Protein AF-A0AAN6LTM5-F1 (afdb_monomer_lite)

pLDDT: mean 79.09, std 18.13, range [24.36, 97.62]

Sequence (177 aa):
SGNTTLSLSSIRGGTISNQVADRAQAIVNSRVGVPAKQIWDIITEQLGDVPNIILSRAAASSNPLAMDVIEGWLPKKVMPYGTDLGGWTVNNTKLLLGVGSIATAHSAHEIVSKQEMIDMVGHYKEFVQGILNGTLVPIRNGTFPSSYPLETNTGNLTKREIAQQDFEARQFGGCMH

Radius of gyration: 21.92 Å; chains: 1; bounding box: 60×26×59 Å

Organism: NCBI:txid1892770

Secondary structure (DSSP, 8-state):
-PPPEEEEEEEEE-SSTTS--S-EEEEEEEE-SS-HHHHHHHHHHHHTTSTT-----SSPEEPPPPPPB-TTTS-----SS--GGGS--S---------S-GGGTTSTT----HHHHHHHHHHHHHHHHHHHTTSS-PBPPPPPPSEE------S---HHHHHHHHHHHHHH-S---

Structure (mmCIF, N/CA/C/O backbone):
data_AF-A0AAN6LTM5-F1
#
_entry.id   AF-A0AAN6LTM5-F1
#
loop_
_atom_site.group_PDB
_atom_site.id
_atom_site.type_symbol
_atom_site.label_atom_id
_atom_site.label_alt_id
_atom_site.label_comp_id
_atom_site.label_asym_id
_atom_site.label_entity_id
_atom_site.label_seq_id
_atom_site.pdbx_PDB_ins_code
_atom_site.Cartn_x
_atom_site.Cartn_y
_atom_site.Cartn_z
_atom_site.occupancy
_atom_site.B_iso_or_equiv
_atom_site.auth_seq_id
_atom_site.auth_comp_id
_atom_site.auth_asym_id
_atom_site.auth_atom_id
_atom_site.pdbx_PDB_model_num
ATOM 1 N N . SER A 1 1 ? -4.894 11.711 -1.232 1.00 56.47 1 SER A N 1
ATOM 2 C CA . SER A 1 1 ? -4.315 10.501 -1.853 1.00 56.47 1 SER A CA 1
ATOM 3 C C . SER A 1 1 ? -2.898 10.317 -1.334 1.00 56.47 1 SER A C 1
ATOM 5 O O . SER A 1 1 ? -2.270 11.303 -0.966 1.00 56.47 1 SER A O 1
ATOM 7 N N . GLY A 1 2 ? -2.422 9.073 -1.218 1.00 67.94 2 GLY A N 1
ATOM 8 C CA . GLY A 1 2 ? -1.015 8.801 -0.897 1.00 67.94 2 GLY A CA 1
ATOM 9 C C . GLY A 1 2 ? -0.112 9.032 -2.109 1.00 67.94 2 GLY A C 1
ATOM 10 O O . GLY A 1 2 ? -0.597 9.031 -3.240 1.00 67.94 2 GLY A O 1
ATOM 11 N N . ASN A 1 3 ? 1.189 9.212 -1.884 1.00 83.69 3 ASN A N 1
ATOM 12 C CA . ASN A 1 3 ? 2.154 9.295 -2.981 1.00 83.69 3 ASN A CA 1
ATOM 13 C C . ASN A 1 3 ? 2.351 7.919 -3.625 1.00 83.69 3 ASN A C 1
ATOM 15 O O . ASN A 1 3 ? 2.493 6.918 -2.922 1.00 83.69 3 ASN A O 1
ATOM 19 N N . THR A 1 4 ? 2.416 7.888 -4.956 1.00 86.75 4 THR A N 1
ATOM 20 C CA . THR A 1 4 ? 2.892 6.712 -5.689 1.00 86.75 4 THR A CA 1
ATOM 21 C C . THR A 1 4 ? 4.416 6.651 -5.600 1.00 86.75 4 THR A C 1
ATOM 23 O O . THR A 1 4 ? 5.087 7.655 -5.834 1.00 86.75 4 THR A O 1
ATOM 26 N N . THR A 1 5 ? 4.970 5.482 -5.284 1.00 89.19 5 THR A N 1
ATOM 27 C CA . THR A 1 5 ? 6.418 5.237 -5.282 1.00 89.19 5 THR A CA 1
ATOM 28 C C . THR A 1 5 ? 6.783 4.125 -6.258 1.00 89.19 5 THR A C 1
ATOM 30 O O . THR A 1 5 ? 5.970 3.251 -6.572 1.00 89.19 5 THR A O 1
ATOM 33 N N . LEU A 1 6 ? 8.018 4.172 -6.756 1.00 90.12 6 LEU A N 1
ATOM 34 C CA . LEU A 1 6 ? 8.615 3.159 -7.621 1.00 90.12 6 LEU A CA 1
ATOM 35 C C . LEU A 1 6 ? 9.941 2.713 -7.015 1.00 90.12 6 LEU A C 1
ATOM 37 O O . LEU A 1 6 ? 10.710 3.529 -6.512 1.00 90.12 6 LEU A O 1
ATOM 41 N N . SER A 1 7 ? 10.206 1.414 -7.073 1.00 90.00 7 SER A N 1
ATOM 42 C CA . SER A 1 7 ? 11.445 0.814 -6.586 1.00 90.00 7 SER A CA 1
ATOM 43 C C . SER A 1 7 ? 11.954 -0.225 -7.576 1.00 90.00 7 SER A C 1
ATOM 45 O O . SER A 1 7 ? 11.188 -1.049 -8.073 1.00 90.00 7 SER A O 1
ATOM 47 N N . LEU A 1 8 ? 13.255 -0.196 -7.858 1.00 91.38 8 LEU A N 1
ATOM 48 C CA . LEU A 1 8 ? 13.932 -1.231 -8.631 1.00 91.38 8 LEU A CA 1
ATOM 49 C C . LEU A 1 8 ? 14.324 -2.361 -7.673 1.00 91.38 8 LEU A C 1
ATOM 51 O O . LEU A 1 8 ? 15.246 -2.214 -6.878 1.00 91.38 8 LEU A O 1
ATOM 55 N N . SER A 1 9 ? 13.597 -3.474 -7.724 1.00 88.75 9 SER A N 1
ATOM 56 C CA . SER A 1 9 ? 13.801 -4.622 -6.832 1.00 88.75 9 SER A CA 1
ATOM 57 C C . SER A 1 9 ? 14.979 -5.495 -7.261 1.00 88.75 9 SER A C 1
ATOM 59 O O . SER A 1 9 ? 15.654 -6.086 -6.424 1.00 88.75 9 SER A O 1
ATOM 61 N N . SER A 1 10 ? 15.240 -5.589 -8.565 1.00 91.38 10 SER A N 1
ATOM 62 C CA . SER A 1 10 ? 16.418 -6.285 -9.084 1.00 91.38 10 SER A CA 1
ATOM 63 C C . SER A 1 10 ? 16.742 -5.831 -10.495 1.00 91.38 10 SER A C 1
ATOM 65 O O . SER A 1 10 ? 15.823 -5.582 -11.272 1.00 91.38 10 SER A O 1
ATOM 67 N N . ILE A 1 11 ? 18.023 -5.834 -10.852 1.00 93.56 11 ILE A N 1
ATOM 68 C CA . ILE A 1 11 ? 18.496 -5.732 -12.232 1.00 93.56 11 ILE A CA 1
ATOM 69 C C . ILE A 1 11 ? 19.542 -6.819 -12.475 1.00 93.56 11 ILE A C 1
ATOM 71 O O . ILE A 1 11 ? 20.396 -7.067 -11.623 1.00 93.56 11 ILE A O 1
ATOM 75 N N . ARG A 1 12 ? 19.441 -7.522 -13.601 1.00 90.94 12 ARG A N 1
ATOM 76 C CA . ARG A 1 12 ? 20.353 -8.605 -13.986 1.00 90.94 12 ARG A CA 1
ATOM 77 C C . ARG A 1 12 ? 20.619 -8.526 -15.481 1.00 90.94 12 ARG A C 1
ATOM 79 O O . ARG A 1 12 ? 19.693 -8.297 -16.249 1.00 90.94 12 ARG A O 1
ATOM 86 N N . GLY A 1 13 ? 21.859 -8.745 -15.896 1.00 89.50 13 GLY A N 1
ATOM 87 C CA . GLY A 1 13 ? 22.238 -8.779 -17.304 1.00 89.50 13 GLY A CA 1
ATOM 88 C C . GLY A 1 13 ? 23.663 -9.286 -17.467 1.00 89.50 13 GLY A C 1
ATOM 89 O O . GLY A 1 13 ? 24.498 -9.072 -16.589 1.00 89.50 13 GLY A O 1
ATOM 90 N N . GLY A 1 14 ? 23.920 -9.967 -18.582 1.00 82.94 14 GLY A N 1
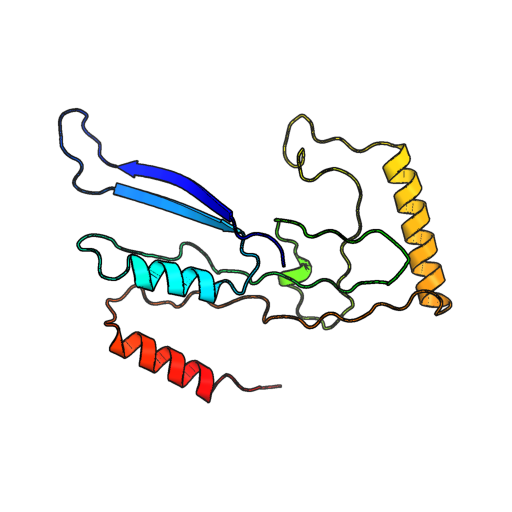ATOM 91 C CA . GLY A 1 14 ? 25.228 -10.540 -18.888 1.00 82.94 14 GLY A CA 1
ATOM 92 C C . GLY A 1 14 ? 25.595 -11.759 -18.035 1.00 82.94 14 GLY A C 1
ATOM 93 O O . GLY A 1 14 ? 24.949 -12.106 -17.047 1.00 82.94 14 GLY A O 1
ATOM 94 N N . THR A 1 15 ? 26.636 -12.465 -18.465 1.00 80.12 15 THR A N 1
ATOM 95 C CA . THR A 1 15 ? 27.184 -13.641 -17.758 1.00 80.12 15 THR A CA 1
ATOM 96 C C . THR A 1 15 ? 28.711 -13.650 -17.792 1.00 80.12 15 THR A C 1
ATOM 98 O O . THR A 1 15 ? 29.340 -14.112 -16.846 1.00 80.12 15 THR A O 1
ATOM 101 N N . ILE A 1 16 ? 29.314 -13.090 -18.846 1.00 85.69 16 ILE A N 1
ATOM 102 C CA . ILE A 1 16 ? 30.763 -13.034 -19.052 1.00 85.69 16 ILE A CA 1
ATOM 103 C C . ILE A 1 16 ? 31.226 -11.572 -18.967 1.00 85.69 16 ILE A C 1
ATOM 105 O O . ILE A 1 16 ? 30.641 -10.700 -19.603 1.00 85.69 16 ILE A O 1
ATOM 109 N N . SER A 1 17 ? 32.279 -11.297 -18.192 1.00 81.31 17 SER A N 1
ATOM 110 C CA . SER A 1 17 ? 32.726 -9.934 -17.851 1.00 81.31 17 SER A CA 1
ATOM 111 C C . SER A 1 17 ? 33.285 -9.116 -19.019 1.00 81.31 17 SER A C 1
ATOM 113 O O . SER A 1 17 ? 33.300 -7.890 -18.943 1.00 81.31 17 SER A O 1
ATOM 115 N N . ASN A 1 18 ? 33.740 -9.766 -20.092 1.00 85.06 18 ASN A N 1
ATOM 116 C CA . ASN A 1 18 ? 34.302 -9.119 -21.281 1.00 85.06 18 ASN A CA 1
ATOM 117 C C . ASN A 1 18 ? 33.362 -9.159 -22.500 1.00 85.06 18 ASN A C 1
ATOM 119 O O . ASN A 1 18 ? 33.806 -8.912 -23.620 1.00 85.06 18 ASN A O 1
ATOM 123 N N . GLN A 1 19 ? 32.082 -9.476 -22.297 1.00 89.75 19 GLN A N 1
ATOM 124 C CA . GLN A 1 19 ? 31.080 -9.542 -23.356 1.00 89.75 19 GLN A CA 1
ATOM 125 C C . GLN A 1 19 ? 29.952 -8.548 -23.074 1.00 89.75 19 GLN A C 1
ATOM 127 O O . GLN A 1 19 ? 29.466 -8.442 -21.949 1.00 89.75 19 GLN A O 1
ATOM 132 N N . VAL A 1 20 ? 29.513 -7.831 -24.110 1.00 86.06 20 VAL A N 1
ATOM 133 C CA . VAL A 1 20 ? 28.299 -7.010 -24.023 1.00 86.06 20 VAL A CA 1
ATOM 134 C C . VAL A 1 20 ? 27.103 -7.940 -23.835 1.00 86.06 20 VAL A C 1
ATOM 136 O O . VAL A 1 20 ? 26.929 -8.884 -24.602 1.00 86.06 20 VAL A O 1
ATOM 139 N N . ALA A 1 21 ? 26.295 -7.683 -22.806 1.00 87.00 21 ALA A N 1
ATOM 140 C CA . ALA A 1 21 ? 25.111 -8.480 -22.518 1.00 87.00 21 ALA A CA 1
ATOM 141 C C . ALA A 1 21 ? 24.106 -8.417 -23.679 1.00 87.00 21 ALA A C 1
ATOM 143 O O . ALA A 1 21 ? 23.743 -7.336 -24.135 1.00 87.00 21 ALA A O 1
ATOM 144 N N . ASP A 1 22 ? 23.627 -9.581 -24.108 1.00 87.38 22 ASP A N 1
ATOM 145 C CA . ASP A 1 22 ? 22.580 -9.744 -25.120 1.00 87.38 22 ASP A CA 1
ATOM 146 C C . ASP A 1 22 ? 21.183 -9.396 -24.579 1.00 87.38 22 ASP A C 1
ATOM 148 O O . ASP A 1 22 ? 20.299 -8.985 -25.329 1.00 87.38 22 ASP A O 1
ATOM 152 N N . ARG A 1 23 ? 20.987 -9.538 -23.263 1.00 86.69 23 ARG A N 1
ATOM 153 C CA . ARG A 1 23 ? 19.745 -9.211 -22.560 1.00 86.69 23 ARG A CA 1
ATOM 154 C C . ARG A 1 23 ? 19.991 -8.681 -21.154 1.00 86.69 23 ARG A C 1
ATOM 156 O O . ARG A 1 23 ? 20.931 -9.079 -20.460 1.00 86.69 23 ARG A O 1
ATOM 163 N N . ALA A 1 24 ? 19.064 -7.845 -20.705 1.00 89.62 24 ALA A N 1
ATOM 164 C CA . ALA A 1 24 ? 18.951 -7.418 -19.321 1.00 89.62 24 ALA A CA 1
ATOM 165 C C . ALA A 1 24 ? 17.492 -7.509 -18.864 1.00 89.62 24 ALA A C 1
ATOM 167 O O . ALA A 1 24 ? 16.564 -7.341 -19.651 1.00 89.62 24 ALA A O 1
ATOM 168 N N . GLN A 1 25 ? 17.298 -7.777 -17.578 1.00 90.25 25 GLN A N 1
ATOM 169 C CA . GLN A 1 25 ? 15.999 -7.808 -16.926 1.00 90.25 25 GLN A CA 1
ATOM 170 C C . GLN A 1 25 ? 16.031 -6.911 -15.695 1.00 90.25 25 GLN A C 1
ATOM 172 O O . GLN A 1 25 ? 16.962 -6.976 -14.891 1.00 90.25 25 GLN A O 1
ATOM 177 N N . ALA A 1 26 ? 14.976 -6.122 -15.528 1.00 90.56 26 ALA A N 1
ATOM 178 C CA . ALA A 1 26 ? 14.710 -5.348 -14.330 1.00 90.56 26 ALA A CA 1
ATOM 179 C C . ALA A 1 26 ? 13.341 -5.736 -13.758 1.00 90.56 26 ALA A C 1
ATOM 181 O O . ALA A 1 26 ? 12.379 -5.903 -14.505 1.00 90.56 26 ALA A O 1
ATOM 182 N N . ILE A 1 27 ? 13.251 -5.865 -12.435 1.00 89.88 27 ILE A N 1
ATOM 183 C CA . ILE A 1 27 ? 11.980 -5.999 -11.716 1.00 89.88 27 ILE A CA 1
ATOM 184 C C . ILE A 1 27 ? 11.734 -4.682 -11.000 1.00 89.88 27 ILE A C 1
ATOM 186 O O . ILE A 1 27 ? 12.532 -4.279 -10.153 1.00 89.88 27 ILE A O 1
ATOM 190 N N . VAL A 1 28 ? 10.626 -4.029 -11.337 1.00 89.62 28 VAL A N 1
ATOM 191 C CA . VAL A 1 28 ? 10.197 -2.771 -10.725 1.00 89.62 28 VAL A CA 1
ATOM 192 C C . VAL A 1 28 ? 8.913 -3.017 -9.943 1.00 89.62 28 VAL A C 1
ATOM 194 O O . VAL A 1 28 ? 7.979 -3.639 -10.446 1.00 89.62 28 VAL A O 1
ATOM 197 N N . ASN A 1 29 ? 8.860 -2.526 -8.709 1.00 89.88 29 ASN A N 1
ATOM 198 C CA . ASN A 1 29 ? 7.671 -2.552 -7.871 1.00 89.88 29 ASN A CA 1
ATOM 199 C C . ASN A 1 29 ? 7.134 -1.130 -7.687 1.00 89.88 29 ASN A C 1
ATOM 201 O O . ASN A 1 29 ? 7.904 -0.216 -7.380 1.00 89.88 29 ASN A O 1
ATOM 205 N N . SER A 1 30 ? 5.820 -0.957 -7.844 1.00 88.19 30 SER A N 1
ATOM 206 C CA . SER A 1 30 ? 5.135 0.300 -7.551 1.00 88.19 30 SER A CA 1
ATOM 207 C C . SER A 1 30 ? 4.181 0.150 -6.373 1.00 88.19 30 SER A C 1
ATOM 209 O O . SER A 1 30 ? 3.366 -0.774 -6.338 1.00 88.19 30 SER A O 1
ATOM 211 N N . ARG A 1 31 ? 4.239 1.096 -5.433 1.00 87.94 31 ARG A N 1
ATOM 212 C CA . ARG A 1 31 ? 3.157 1.332 -4.470 1.00 87.94 31 ARG A CA 1
ATOM 213 C C . ARG A 1 31 ? 2.336 2.484 -5.012 1.00 87.94 31 ARG A C 1
ATOM 215 O O . ARG A 1 31 ? 2.871 3.571 -5.187 1.00 87.94 31 ARG A O 1
ATOM 222 N N . VAL A 1 32 ? 1.066 2.245 -5.310 1.00 86.88 32 VAL A N 1
ATOM 223 C CA . VAL A 1 32 ? 0.229 3.210 -6.027 1.00 86.88 32 VAL A CA 1
ATOM 224 C C . VAL A 1 32 ? -0.709 3.944 -5.071 1.00 86.88 32 VAL A C 1
ATOM 226 O O . VAL A 1 32 ? -1.285 3.337 -4.173 1.00 86.88 32 VAL A O 1
ATOM 229 N N . GLY A 1 33 ? -0.852 5.259 -5.254 1.00 86.50 33 GLY A N 1
ATOM 230 C CA . GLY A 1 33 ? -1.860 6.091 -4.580 1.00 86.50 33 GLY A CA 1
ATOM 231 C C . GLY A 1 33 ? -3.110 6.363 -5.428 1.00 86.50 33 GLY A C 1
ATOM 232 O O . GLY A 1 33 ? -4.042 7.020 -4.965 1.00 86.50 33 GLY A O 1
ATOM 233 N N . VAL A 1 34 ? -3.109 5.861 -6.664 1.00 86.19 34 VAL A N 1
ATOM 234 C CA . VAL A 1 34 ? -4.160 5.948 -7.690 1.00 86.19 34 VAL A CA 1
ATOM 235 C C . VAL A 1 34 ? -4.448 4.537 -8.224 1.00 86.19 34 VAL A C 1
ATOM 237 O O . VAL A 1 34 ? -3.672 3.625 -7.920 1.00 86.19 34 VAL A O 1
ATOM 240 N N . PRO A 1 35 ? -5.525 4.308 -9.000 1.00 86.75 35 PRO A N 1
ATOM 241 C CA . PRO A 1 35 ? -5.781 2.998 -9.593 1.00 86.75 35 PRO A CA 1
ATOM 242 C C . PRO A 1 35 ? -4.557 2.454 -10.338 1.00 86.75 35 PRO A C 1
ATOM 244 O O . PRO A 1 35 ? -3.944 3.165 -11.136 1.00 86.75 35 PRO A O 1
ATOM 247 N N . ALA A 1 36 ? -4.209 1.188 -10.100 1.00 86.44 36 ALA A N 1
ATOM 248 C CA . ALA A 1 36 ? -2.972 0.594 -10.608 1.00 86.44 36 ALA A CA 1
ATOM 249 C C . ALA A 1 36 ? -2.890 0.620 -12.143 1.00 86.44 36 ALA A C 1
ATOM 251 O O . ALA A 1 36 ? -1.806 0.807 -12.696 1.00 86.44 36 ALA A O 1
ATOM 252 N N . LYS A 1 37 ? -4.043 0.516 -12.826 1.00 86.06 37 LYS A N 1
ATOM 253 C CA . LYS A 1 37 ? -4.132 0.631 -14.287 1.00 86.06 37 LYS A CA 1
ATOM 254 C C . LYS A 1 37 ? -3.571 1.960 -14.793 1.00 86.06 37 LYS A C 1
ATOM 256 O O . LYS A 1 37 ? -2.842 1.956 -15.767 1.00 86.06 37 LYS A O 1
ATOM 261 N N . GLN A 1 38 ? -3.819 3.074 -14.100 1.00 88.88 38 GLN A N 1
ATOM 262 C CA . GLN A 1 38 ? -3.306 4.379 -14.536 1.00 88.88 38 GLN A CA 1
ATOM 263 C C . GLN A 1 38 ? -1.775 4.403 -14.571 1.00 88.88 38 GLN A C 1
ATOM 265 O O . GLN A 1 38 ? -1.185 4.953 -15.492 1.00 88.88 38 GLN A O 1
ATOM 270 N N . ILE A 1 39 ? -1.124 3.774 -13.589 1.00 89.94 39 ILE A N 1
ATOM 271 C CA . ILE A 1 39 ? 0.339 3.682 -13.553 1.00 89.94 39 ILE A CA 1
ATOM 272 C C . ILE A 1 39 ? 0.855 2.758 -14.657 1.00 89.94 39 ILE A C 1
ATOM 274 O O . ILE A 1 39 ? 1.849 3.080 -15.302 1.00 89.94 39 ILE A O 1
ATOM 278 N N . TRP A 1 40 ? 0.175 1.635 -14.897 1.00 89.31 40 TRP A N 1
ATOM 279 C CA . TRP A 1 40 ? 0.514 0.735 -15.998 1.00 89.31 40 TRP A CA 1
ATOM 280 C C . TRP A 1 40 ? 0.388 1.427 -17.358 1.00 89.31 40 TRP A C 1
ATOM 282 O O . TRP A 1 40 ? 1.338 1.390 -18.133 1.00 89.31 40 TRP A O 1
ATOM 292 N N . ASP A 1 41 ? -0.723 2.124 -17.596 1.00 89.06 41 ASP A N 1
ATOM 293 C CA . ASP A 1 41 ? -0.992 2.849 -18.836 1.00 89.06 41 ASP A CA 1
ATOM 294 C C . ASP A 1 41 ? 0.119 3.882 -19.106 1.00 89.06 41 ASP A C 1
ATOM 296 O O . ASP A 1 41 ? 0.701 3.871 -20.189 1.00 89.06 41 ASP A O 1
ATOM 300 N N . ILE A 1 42 ? 0.516 4.672 -18.096 1.00 91.62 42 ILE A N 1
ATOM 301 C CA . ILE A 1 42 ? 1.641 5.623 -18.198 1.00 91.62 42 ILE A CA 1
ATOM 302 C C . ILE A 1 42 ? 2.947 4.906 -18.572 1.00 91.62 42 ILE A C 1
ATOM 304 O O . ILE A 1 42 ? 3.660 5.349 -19.468 1.00 91.62 42 ILE A O 1
ATOM 308 N N . ILE A 1 43 ? 3.284 3.792 -17.912 1.00 90.19 43 ILE A N 1
ATOM 309 C CA . ILE A 1 43 ? 4.516 3.043 -18.215 1.00 90.19 43 ILE A CA 1
ATOM 310 C C . ILE A 1 43 ? 4.487 2.528 -19.658 1.00 90.19 43 ILE A C 1
ATOM 312 O O . ILE A 1 43 ? 5.473 2.665 -20.382 1.00 90.19 43 ILE A O 1
ATOM 316 N N . THR A 1 44 ? 3.362 1.956 -20.088 1.00 89.81 44 THR A N 1
ATOM 317 C CA . THR A 1 44 ? 3.213 1.422 -21.446 1.00 89.81 44 THR A CA 1
ATOM 318 C C . THR A 1 44 ? 3.202 2.509 -22.513 1.00 89.81 44 THR A C 1
ATOM 320 O O . THR A 1 44 ? 3.755 2.293 -23.584 1.00 89.81 44 THR A O 1
ATOM 323 N N . GLU A 1 45 ? 2.651 3.688 -22.227 1.00 90.75 45 GLU A N 1
ATOM 324 C CA . GLU A 1 45 ? 2.682 4.830 -23.140 1.00 90.75 45 GLU A CA 1
ATOM 325 C C . GLU A 1 45 ? 4.116 5.321 -23.370 1.00 90.75 45 GLU A C 1
ATOM 327 O O . GLU A 1 45 ? 4.498 5.607 -24.501 1.00 90.75 45 GLU A O 1
ATOM 332 N N . GLN A 1 46 ? 4.925 5.384 -22.308 1.00 90.62 46 GLN A N 1
ATOM 333 C CA . GLN A 1 46 ? 6.290 5.909 -22.387 1.00 90.62 46 GLN A CA 1
ATOM 334 C C . GLN A 1 46 ? 7.304 4.891 -22.928 1.00 90.62 46 GLN A C 1
ATOM 336 O O . GLN A 1 46 ? 8.273 5.278 -23.579 1.00 90.62 46 GLN A O 1
ATOM 341 N N . LEU A 1 47 ? 7.122 3.599 -22.636 1.00 89.62 47 LEU A N 1
ATOM 342 C CA . LEU A 1 47 ? 8.125 2.562 -22.913 1.00 89.62 47 LEU A CA 1
ATOM 343 C C . LEU A 1 47 ? 7.669 1.487 -23.906 1.00 89.62 47 LEU A C 1
ATOM 345 O O . LEU A 1 47 ? 8.505 0.722 -24.378 1.00 89.62 47 LEU A O 1
ATOM 349 N N . GLY A 1 48 ? 6.376 1.408 -24.229 1.00 86.81 48 GLY A N 1
ATOM 350 C CA . GLY A 1 48 ? 5.810 0.319 -25.031 1.00 86.81 48 GLY A CA 1
ATOM 351 C C . GLY A 1 48 ? 6.290 0.278 -26.482 1.00 86.81 48 GLY A C 1
ATOM 352 O O . GLY A 1 48 ? 6.325 -0.797 -27.071 1.00 86.81 48 GLY A O 1
ATOM 353 N N . ASP A 1 49 ? 6.707 1.418 -27.038 1.00 87.69 49 ASP A N 1
ATOM 354 C CA . ASP A 1 49 ? 7.241 1.505 -28.405 1.00 87.69 49 ASP A CA 1
ATOM 355 C C . ASP A 1 49 ? 8.775 1.559 -28.456 1.00 87.69 49 ASP A C 1
ATOM 357 O O . ASP A 1 49 ? 9.356 1.684 -29.537 1.00 87.69 49 ASP A O 1
ATOM 361 N N . VAL A 1 50 ? 9.456 1.509 -27.306 1.00 89.00 50 VAL A N 1
ATOM 362 C CA . VAL A 1 50 ? 10.918 1.584 -27.282 1.00 89.00 50 VAL A CA 1
ATOM 363 C C . VAL A 1 50 ? 11.486 0.271 -27.830 1.00 89.00 50 VAL A C 1
ATOM 365 O O . VAL A 1 50 ? 11.210 -0.794 -27.268 1.00 89.00 50 VAL A O 1
ATOM 368 N N . PRO A 1 51 ? 12.301 0.308 -28.903 1.00 87.25 51 PRO A N 1
ATOM 369 C CA . PRO A 1 51 ? 12.847 -0.905 -29.493 1.00 87.25 51 PRO A CA 1
ATOM 370 C C . PRO A 1 51 ? 13.612 -1.742 -28.465 1.00 87.25 51 PRO A C 1
ATOM 372 O O . PRO A 1 51 ? 14.408 -1.215 -27.688 1.00 87.25 51 PRO A O 1
ATOM 375 N N . ASN A 1 52 ? 13.409 -3.059 -28.509 1.00 87.00 52 ASN A N 1
ATOM 376 C CA . ASN A 1 52 ? 14.065 -4.047 -27.642 1.00 87.00 52 ASN A CA 1
ATOM 377 C C . ASN A 1 52 ? 13.708 -3.959 -26.143 1.00 87.00 52 ASN A C 1
ATOM 379 O O . ASN A 1 52 ? 14.362 -4.615 -25.332 1.00 87.00 52 ASN A O 1
ATOM 383 N N . ILE A 1 53 ? 12.669 -3.207 -25.762 1.00 87.75 53 ILE A N 1
ATOM 384 C CA . ILE A 1 53 ? 12.094 -3.254 -24.412 1.00 87.75 53 ILE A CA 1
ATOM 385 C C . ILE A 1 53 ? 10.842 -4.129 -24.424 1.00 87.75 53 ILE A C 1
ATOM 387 O O . ILE A 1 53 ? 9.932 -3.932 -25.222 1.00 87.75 53 ILE A O 1
ATOM 391 N N . ILE A 1 54 ? 10.787 -5.091 -23.502 1.00 88.19 54 ILE A N 1
ATOM 392 C CA . ILE A 1 54 ? 9.613 -5.938 -23.282 1.00 88.19 54 ILE A CA 1
ATOM 393 C C . ILE A 1 54 ? 9.089 -5.655 -21.878 1.00 88.19 54 ILE A C 1
ATOM 395 O O . ILE A 1 54 ? 9.775 -5.901 -20.883 1.00 88.19 54 ILE A O 1
ATOM 399 N N . LEU A 1 55 ? 7.861 -5.149 -21.798 1.00 87.62 55 LEU A N 1
ATOM 400 C CA . LEU A 1 55 ? 7.167 -4.908 -20.539 1.00 87.62 55 LEU A CA 1
ATOM 401 C C . LEU A 1 55 ? 6.277 -6.104 -20.207 1.00 87.62 55 LEU A C 1
ATOM 403 O O . LEU A 1 55 ? 5.550 -6.608 -21.057 1.00 87.62 55 LEU A O 1
ATOM 407 N N . SER A 1 56 ? 6.304 -6.547 -18.954 1.00 86.12 56 SER A N 1
ATOM 408 C CA . SER A 1 56 ? 5.407 -7.596 -18.468 1.00 86.12 56 SER A CA 1
ATOM 409 C C . SER A 1 56 ? 5.032 -7.356 -17.010 1.00 86.12 56 SER A C 1
ATOM 411 O O . SER A 1 56 ? 5.804 -6.782 -16.238 1.00 86.12 56 SER A O 1
ATOM 413 N N . ARG A 1 57 ? 3.829 -7.795 -16.626 1.00 82.88 57 ARG A N 1
ATOM 414 C CA . ARG A 1 57 ? 3.376 -7.783 -15.232 1.00 82.88 57 ARG A CA 1
ATOM 415 C C . ARG A 1 57 ? 3.730 -9.113 -14.579 1.00 82.88 57 ARG A C 1
ATOM 417 O O . ARG A 1 57 ? 3.244 -10.156 -14.997 1.00 82.88 57 ARG A O 1
ATOM 424 N N . ALA A 1 58 ? 4.549 -9.065 -13.532 1.00 74.00 58 ALA A N 1
ATOM 425 C CA . ALA A 1 58 ? 4.955 -10.262 -12.795 1.00 74.00 58 ALA A CA 1
ATOM 426 C C . ALA A 1 58 ? 3.859 -10.808 -11.856 1.00 74.00 58 ALA A C 1
ATOM 428 O O . ALA A 1 58 ? 3.908 -11.972 -11.473 1.00 74.00 58 ALA A O 1
ATOM 429 N N . ALA A 1 59 ? 2.887 -9.976 -11.462 1.00 71.88 59 ALA A N 1
ATOM 430 C CA . ALA A 1 59 ? 1.803 -10.344 -10.552 1.00 71.88 59 ALA A CA 1
ATOM 431 C C . ALA A 1 59 ? 0.569 -9.449 -10.745 1.00 71.88 59 ALA A C 1
ATOM 433 O O . ALA A 1 59 ? 0.656 -8.361 -11.326 1.00 71.88 59 ALA A O 1
ATOM 434 N N . ALA A 1 60 ? -0.582 -9.914 -10.246 1.00 72.19 60 ALA A N 1
ATOM 435 C CA . ALA A 1 60 ? -1.809 -9.124 -10.216 1.00 72.19 60 ALA A CA 1
ATOM 436 C C . ALA A 1 60 ? -1.586 -7.820 -9.445 1.00 72.19 60 ALA A C 1
ATOM 438 O O . ALA A 1 60 ? -0.869 -7.783 -8.444 1.00 72.19 60 ALA A O 1
ATOM 439 N N . SER A 1 61 ? -2.193 -6.738 -9.928 1.00 77.19 61 SER A N 1
ATOM 440 C CA . SER A 1 61 ? -2.073 -5.424 -9.302 1.00 77.19 61 SER A CA 1
ATOM 441 C C . SER A 1 61 ? -3.293 -5.146 -8.430 1.00 77.19 61 SER A C 1
ATOM 443 O O . SER A 1 61 ? -4.434 -5.314 -8.864 1.00 77.19 61 SER A O 1
ATOM 445 N N . SER A 1 62 ? -3.052 -4.702 -7.200 1.00 79.44 62 SER A N 1
ATOM 446 C CA . SER A 1 62 ? -4.095 -4.249 -6.281 1.00 79.44 62 SER A CA 1
ATOM 447 C C . SER A 1 62 ? -4.289 -2.742 -6.401 1.00 79.44 62 SER A C 1
ATOM 449 O O . SER A 1 62 ? -3.309 -1.992 -6.449 1.00 79.44 62 SER A O 1
ATOM 451 N N . ASN A 1 63 ? -5.540 -2.291 -6.390 1.00 84.3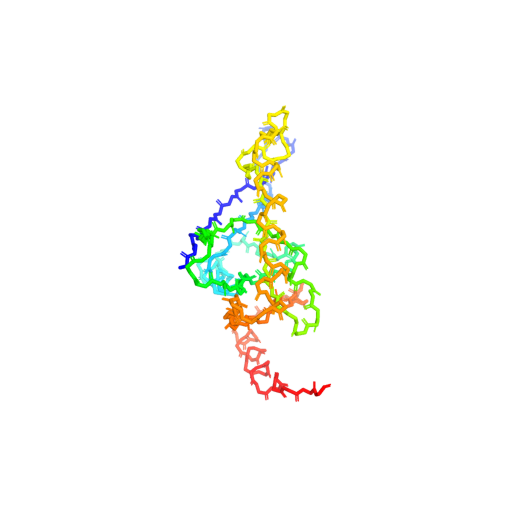1 63 ASN A N 1
ATOM 452 C CA . ASN A 1 63 ? -5.834 -0.867 -6.267 1.00 84.31 63 ASN A CA 1
ATOM 453 C C . ASN A 1 63 ? -5.597 -0.387 -4.823 1.00 84.31 63 ASN A C 1
ATOM 455 O O . ASN A 1 63 ? -5.628 -1.200 -3.894 1.00 84.31 63 ASN A O 1
ATOM 459 N N . PRO A 1 64 ? -5.382 0.925 -4.608 1.00 84.75 64 PRO A N 1
ATOM 460 C CA . PRO A 1 64 ? -5.390 1.489 -3.265 1.00 84.75 64 PRO A CA 1
ATOM 461 C C . PRO A 1 64 ? -6.719 1.176 -2.574 1.00 84.75 64 PRO A C 1
ATOM 463 O O . PRO A 1 64 ? -7.789 1.355 -3.161 1.00 84.75 64 PRO A O 1
ATOM 466 N N . LEU A 1 65 ? -6.653 0.736 -1.320 1.00 84.94 65 LEU A N 1
ATOM 467 C CA . LEU A 1 65 ? -7.842 0.461 -0.525 1.00 84.94 65 LEU A CA 1
ATOM 468 C C . LEU A 1 65 ? -8.220 1.701 0.288 1.00 84.94 65 LEU A C 1
ATOM 470 O O . LEU A 1 65 ? -7.432 2.182 1.104 1.00 84.94 65 LEU A O 1
ATOM 474 N N . ALA A 1 66 ? -9.433 2.206 0.073 1.00 84.81 66 ALA A N 1
ATOM 475 C CA . ALA A 1 66 ? -10.028 3.199 0.952 1.00 84.81 66 ALA A CA 1
ATOM 476 C C . ALA A 1 66 ? -10.613 2.484 2.177 1.00 84.81 66 ALA A C 1
ATOM 478 O O . ALA A 1 66 ? -11.482 1.624 2.038 1.00 84.81 66 ALA A O 1
ATOM 479 N N . MET A 1 67 ? -10.093 2.812 3.359 1.00 87.62 67 MET A N 1
ATOM 480 C CA . MET A 1 67 ? -10.632 2.325 4.629 1.00 87.62 67 MET A CA 1
ATOM 481 C C . MET A 1 67 ? -11.811 3.184 5.054 1.00 87.62 67 MET A C 1
ATOM 483 O O . MET A 1 67 ? -11.811 4.394 4.817 1.00 87.62 67 MET A O 1
ATOM 487 N N . ASP A 1 68 ? -12.771 2.570 5.731 1.00 90.31 68 ASP A N 1
ATOM 488 C CA . ASP A 1 68 ? -13.811 3.284 6.456 1.00 90.31 68 ASP A CA 1
ATOM 489 C C . ASP A 1 68 ? -13.179 4.091 7.596 1.00 90.31 68 ASP A C 1
ATOM 491 O O . ASP A 1 68 ? -12.036 3.860 8.005 1.00 90.31 68 ASP A O 1
ATOM 495 N N . VAL A 1 69 ? -13.900 5.089 8.095 1.00 90.81 69 VAL A N 1
ATOM 496 C CA . VAL A 1 69 ? -13.383 5.986 9.134 1.00 90.81 69 VA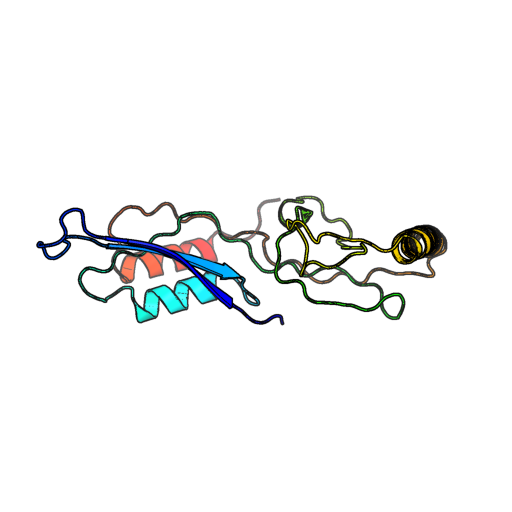L A CA 1
ATOM 497 C C . VAL A 1 69 ? -14.448 6.295 10.168 1.00 90.81 69 VAL A C 1
ATOM 499 O O . VAL A 1 69 ? -15.631 6.318 9.853 1.00 90.81 69 VAL A O 1
ATOM 502 N N . ILE A 1 70 ? -14.035 6.577 11.399 1.00 92.62 70 ILE A N 1
ATOM 503 C CA . ILE A 1 70 ? -14.906 7.184 12.407 1.00 92.62 70 ILE A CA 1
ATOM 504 C C . ILE A 1 70 ? -14.372 8.587 12.665 1.00 92.62 70 ILE A C 1
ATOM 506 O O . ILE A 1 70 ? -13.229 8.755 13.097 1.00 92.62 70 ILE A O 1
ATOM 510 N N . GLU A 1 71 ? -15.174 9.600 12.351 1.00 90.31 71 GLU A N 1
ATOM 511 C CA . GLU A 1 71 ? -14.769 10.994 12.527 1.00 90.31 71 GLU A CA 1
ATOM 512 C C . GLU A 1 71 ? -14.620 11.350 14.006 1.00 90.31 71 GLU A C 1
ATOM 514 O O . GLU A 1 71 ? -15.432 10.961 14.840 1.00 90.31 71 GLU A O 1
ATOM 519 N N . GLY A 1 72 ? -13.565 12.101 14.325 1.00 90.44 72 GLY A N 1
ATOM 520 C CA . GLY A 1 72 ? -13.331 12.629 15.670 1.00 90.44 72 GLY A CA 1
ATOM 521 C C . GLY A 1 72 ? -12.899 11.615 16.737 1.00 90.44 72 GLY A C 1
ATOM 522 O O . GLY A 1 72 ? -12.718 12.029 17.876 1.00 90.44 72 GLY A O 1
ATOM 523 N N . TRP A 1 73 ? -12.710 10.330 16.406 1.00 93.81 73 TRP A N 1
ATOM 524 C CA . TRP A 1 73 ? -12.320 9.317 17.397 1.00 93.81 73 TRP A CA 1
ATOM 525 C C . TRP A 1 73 ? -10.804 9.096 17.485 1.00 93.81 73 TRP A C 1
ATOM 527 O O . TRP A 1 73 ? -10.207 9.367 18.523 1.00 93.81 73 TRP A O 1
ATOM 537 N N . LEU A 1 74 ? -10.164 8.650 16.400 1.00 92.31 74 LEU A N 1
ATOM 538 C CA . LEU A 1 74 ? -8.714 8.434 16.344 1.00 92.31 74 LEU A CA 1
ATOM 539 C C . LEU A 1 74 ? -8.086 9.125 15.124 1.00 92.31 74 LEU A C 1
ATOM 541 O O . LEU A 1 74 ? -8.763 9.330 14.109 1.00 92.31 74 LEU A O 1
ATOM 545 N N . PRO A 1 75 ? -6.784 9.475 15.183 1.00 89.50 75 PRO A N 1
ATOM 546 C CA . PRO A 1 75 ? -6.071 10.022 14.037 1.00 89.50 75 PRO A CA 1
ATOM 547 C C . PRO A 1 75 ? -6.088 9.070 12.836 1.00 89.50 75 PRO A C 1
ATOM 549 O O . PRO A 1 75 ? -5.900 7.861 12.964 1.00 89.50 75 PRO A O 1
ATOM 552 N N . LYS A 1 76 ? -6.253 9.638 11.642 1.00 88.69 76 LYS A N 1
ATOM 553 C CA . LYS A 1 76 ? -6.253 8.910 10.367 1.00 88.69 76 LYS A CA 1
ATOM 554 C C . LYS A 1 76 ? -4.889 9.015 9.696 1.00 88.69 76 LYS A C 1
ATOM 556 O O . LYS A 1 76 ? -4.270 10.079 9.710 1.00 88.69 76 LYS A O 1
ATOM 561 N N . LYS A 1 77 ? -4.435 7.939 9.049 1.00 86.12 77 LYS A N 1
ATOM 562 C CA . LYS A 1 77 ? -3.158 7.918 8.324 1.00 86.12 77 LYS A CA 1
ATOM 563 C C . LYS A 1 77 ? -3.236 7.063 7.063 1.00 86.12 77 LYS A C 1
ATOM 565 O O . LYS A 1 77 ? -3.849 6.002 7.060 1.00 86.12 77 LYS A O 1
ATOM 570 N N . VAL A 1 78 ? -2.581 7.527 5.999 1.00 84.88 78 VAL A N 1
ATOM 571 C CA . VAL A 1 78 ? -2.377 6.750 4.769 1.00 84.88 78 VAL A CA 1
ATOM 572 C C . VAL A 1 78 ? -1.144 5.869 4.932 1.00 84.88 78 VAL A C 1
ATOM 574 O O . VAL A 1 78 ? -0.100 6.332 5.394 1.00 84.88 78 VAL A O 1
ATOM 577 N N . MET A 1 79 ? -1.270 4.609 4.529 1.00 83.75 79 MET A N 1
ATOM 578 C CA . MET A 1 79 ? -0.258 3.581 4.728 1.00 83.75 79 MET A CA 1
ATOM 579 C C . MET A 1 79 ? 0.244 3.032 3.381 1.00 83.75 79 MET A C 1
ATOM 581 O O . MET A 1 79 ? -0.578 2.686 2.535 1.00 83.75 79 MET A O 1
ATOM 585 N N . PRO A 1 80 ? 1.570 2.933 3.149 1.00 82.12 80 PRO A N 1
ATOM 586 C CA . PRO A 1 80 ? 2.138 2.486 1.873 1.00 82.12 80 PRO A CA 1
ATOM 587 C C . PRO A 1 80 ? 2.295 0.954 1.783 1.00 82.12 80 PRO A C 1
ATOM 589 O O . PRO A 1 80 ? 3.248 0.455 1.183 1.00 82.12 80 PRO A O 1
ATOM 592 N N . TYR A 1 81 ? 1.390 0.192 2.400 1.00 79.19 81 TYR A N 1
ATOM 593 C CA . TYR A 1 81 ? 1.439 -1.270 2.441 1.00 79.19 81 TYR A CA 1
ATOM 594 C C . TYR A 1 81 ? 0.062 -1.889 2.218 1.00 79.19 81 TYR A C 1
ATOM 596 O O . TYR A 1 81 ? -0.972 -1.249 2.401 1.00 79.19 81 TYR A O 1
ATOM 604 N N . GLY A 1 82 ? 0.074 -3.146 1.779 1.00 78.81 82 GLY A N 1
ATOM 605 C CA . GLY A 1 82 ? -1.137 -3.936 1.604 1.00 78.81 82 GLY A CA 1
ATOM 606 C C . GLY A 1 82 ? -1.606 -4.547 2.921 1.00 78.81 82 GLY A C 1
ATOM 607 O O . GLY A 1 82 ? -0.811 -4.811 3.817 1.00 78.81 82 GLY A O 1
ATOM 608 N N . THR A 1 83 ? -2.904 -4.806 2.993 1.00 82.56 83 THR A N 1
ATOM 609 C CA . THR A 1 83 ? -3.568 -5.607 4.027 1.00 82.56 83 THR A CA 1
ATOM 610 C C . THR A 1 83 ? -4.459 -6.625 3.325 1.00 82.56 83 THR A C 1
ATOM 612 O O . THR A 1 83 ? -4.861 -6.444 2.172 1.00 82.56 83 THR A O 1
ATOM 615 N N . ASP A 1 84 ? -4.762 -7.701 4.031 1.00 83.19 84 ASP A N 1
ATOM 616 C CA . ASP A 1 84 ? -5.734 -8.726 3.671 1.00 83.19 84 ASP A CA 1
ATOM 617 C C . ASP A 1 84 ? -7.153 -8.187 3.393 1.00 83.19 84 ASP A C 1
ATOM 619 O O . ASP A 1 84 ? -7.898 -8.819 2.644 1.00 83.19 84 ASP A O 1
ATOM 623 N N . LEU A 1 85 ? -7.509 -6.990 3.882 1.00 84.38 85 LEU A N 1
ATOM 624 C CA . LEU A 1 85 ? -8.807 -6.337 3.633 1.00 84.38 85 LEU A CA 1
ATOM 625 C C . LEU A 1 85 ? -9.135 -6.122 2.140 1.00 84.38 85 LEU A C 1
ATOM 627 O O . LEU A 1 85 ? -10.304 -5.948 1.774 1.00 84.38 85 LEU A O 1
ATOM 631 N N . GLY A 1 86 ? -8.126 -6.135 1.261 1.00 77.75 86 GLY A N 1
ATOM 632 C CA . GLY A 1 86 ? -8.326 -6.104 -0.192 1.00 77.75 86 GLY A CA 1
ATOM 633 C C . GLY A 1 86 ? -8.947 -7.393 -0.745 1.00 77.75 86 GLY A C 1
ATOM 634 O O . GLY A 1 86 ? -9.679 -7.348 -1.729 1.00 77.75 86 GLY A O 1
ATOM 635 N N . GLY A 1 87 ? -8.706 -8.534 -0.100 1.00 77.19 87 GLY A N 1
ATOM 636 C CA . GLY A 1 87 ? -9.259 -9.830 -0.500 1.00 77.19 87 GLY A CA 1
ATOM 637 C C . GLY A 1 87 ? -10.661 -10.110 0.045 1.00 77.19 87 GLY A C 1
ATOM 638 O O . GLY A 1 87 ? -11.275 -11.104 -0.333 1.00 77.19 87 GLY A O 1
ATOM 639 N N . TRP A 1 88 ? -11.180 -9.263 0.937 1.00 80.06 88 TRP A N 1
ATOM 640 C CA . TRP A 1 88 ? -12.490 -9.476 1.548 1.00 80.06 88 TRP A CA 1
ATOM 641 C C . TRP A 1 88 ? -13.614 -9.232 0.535 1.00 80.06 88 TRP A C 1
ATOM 643 O O . TRP A 1 88 ? -13.761 -8.127 0.011 1.00 80.06 88 TRP A O 1
ATOM 653 N N . THR A 1 89 ? -14.435 -10.258 0.309 1.00 72.94 89 THR A N 1
ATOM 654 C CA . THR A 1 89 ? -15.622 -10.217 -0.565 1.00 72.94 89 THR A CA 1
ATOM 655 C C . THR A 1 89 ? -16.880 -9.734 0.158 1.00 72.94 89 THR A C 1
ATOM 657 O O . THR A 1 89 ? -17.862 -9.359 -0.476 1.00 72.94 89 THR A O 1
ATOM 660 N N . VAL A 1 90 ? -16.854 -9.720 1.492 1.00 74.81 90 VAL A N 1
ATOM 661 C CA . VAL A 1 90 ? -17.973 -9.280 2.328 1.00 74.81 90 VAL A CA 1
ATOM 662 C C . VAL A 1 90 ? -18.032 -7.756 2.430 1.00 74.81 90 VAL A C 1
ATOM 664 O O . VAL A 1 90 ? -17.018 -7.088 2.645 1.00 74.81 90 VAL A O 1
ATOM 667 N N . ASN A 1 91 ? -19.241 -7.197 2.335 1.00 73.94 91 ASN A N 1
ATOM 668 C CA . ASN A 1 91 ? -19.489 -5.756 2.427 1.00 73.94 91 ASN A CA 1
ATOM 669 C C . ASN A 1 91 ? -19.542 -5.252 3.889 1.00 73.94 91 ASN A C 1
ATOM 671 O O . ASN A 1 91 ? -20.495 -4.609 4.335 1.00 73.94 91 ASN A O 1
ATOM 675 N N . ASN A 1 92 ? -18.501 -5.559 4.661 1.00 83.25 92 ASN A N 1
ATOM 676 C CA . ASN A 1 92 ? -18.372 -5.173 6.068 1.00 83.25 92 ASN A CA 1
ATOM 677 C C . ASN A 1 92 ? -17.521 -3.920 6.237 1.00 83.25 92 ASN A C 1
ATOM 679 O O . ASN A 1 92 ? -16.822 -3.516 5.307 1.00 83.25 92 ASN A O 1
ATOM 683 N N . THR A 1 93 ? -17.614 -3.290 7.410 1.00 87.31 93 THR A N 1
ATOM 684 C CA . THR A 1 93 ? -16.834 -2.094 7.738 1.00 87.31 93 THR A CA 1
ATOM 685 C C . THR A 1 93 ? -15.343 -2.415 7.717 1.00 87.31 93 THR A C 1
ATOM 687 O O . THR A 1 93 ? -14.903 -3.342 8.395 1.00 87.31 93 THR A O 1
ATOM 690 N N . LYS A 1 94 ? -14.566 -1.657 6.940 1.00 88.81 94 LYS A N 1
ATOM 691 C CA . LYS A 1 94 ? -13.124 -1.862 6.749 1.00 88.81 94 LYS A CA 1
ATOM 692 C C . LYS A 1 94 ? -12.337 -0.848 7.565 1.00 88.81 94 LYS A C 1
ATOM 694 O O . LYS A 1 94 ? -12.036 0.237 7.082 1.00 88.81 94 LYS A O 1
ATOM 699 N N . LEU A 1 95 ? -12.004 -1.203 8.801 1.00 90.19 95 LEU A N 1
ATOM 700 C CA . LEU A 1 95 ? -11.124 -0.415 9.665 1.00 90.19 95 LEU A CA 1
ATOM 701 C C . LEU A 1 95 ? -9.796 -1.148 9.834 1.00 90.19 95 LEU A C 1
ATOM 703 O O . LEU A 1 95 ? -9.779 -2.363 10.011 1.00 90.19 95 LEU A O 1
ATOM 707 N N . LEU A 1 96 ? -8.695 -0.399 9.827 1.00 90.94 96 LEU A N 1
ATOM 708 C CA . LEU A 1 96 ? -7.379 -0.907 10.197 1.00 90.94 96 LEU A CA 1
ATOM 709 C C . LEU A 1 96 ? -6.912 -0.166 11.448 1.00 90.94 96 LEU A C 1
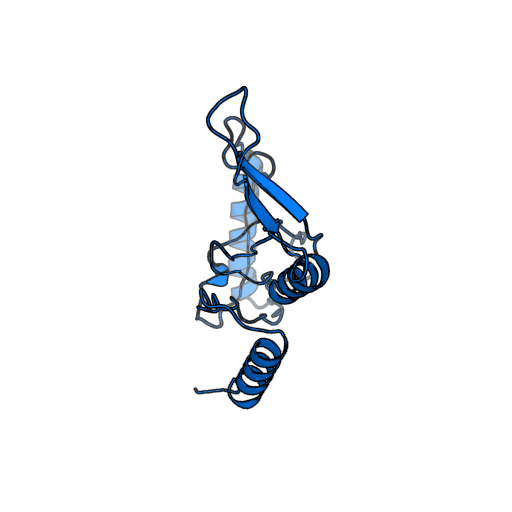ATOM 711 O O . LEU A 1 96 ? -6.664 1.038 11.405 1.00 90.94 96 LEU A O 1
ATOM 715 N N . LEU A 1 97 ? -6.822 -0.895 12.557 1.00 91.69 97 LEU A N 1
ATOM 716 C CA . LEU A 1 97 ? -6.450 -0.380 13.870 1.00 91.69 97 LEU A CA 1
ATOM 717 C C . LEU A 1 97 ? -5.254 -1.172 14.394 1.00 91.69 97 LEU A C 1
ATOM 719 O O . LEU A 1 97 ? -5.204 -2.394 14.265 1.00 91.69 97 LEU A O 1
ATOM 723 N N . GLY A 1 98 ? -4.288 -0.486 14.988 1.00 90.62 98 GLY A N 1
ATOM 724 C CA . GLY A 1 98 ? -3.093 -1.129 15.510 1.00 90.62 98 GLY A CA 1
ATOM 725 C C . GLY A 1 98 ? -2.046 -0.124 15.954 1.00 90.62 98 GLY A C 1
ATOM 726 O O . GLY A 1 98 ? -2.115 1.060 15.628 1.00 90.62 98 GLY A O 1
ATOM 727 N N . VAL A 1 99 ? -1.074 -0.633 16.701 1.00 90.56 99 VAL A N 1
ATOM 728 C CA . VAL A 1 99 ? 0.066 0.123 17.225 1.00 90.56 99 VAL A CA 1
ATOM 729 C C . VAL A 1 99 ? 1.374 -0.416 16.666 1.00 90.56 99 VAL A C 1
ATOM 731 O O . VAL A 1 99 ? 1.405 -1.462 16.017 1.00 90.56 99 VAL A O 1
ATOM 734 N N . GLY A 1 100 ? 2.454 0.313 16.927 1.00 86.88 100 GLY A N 1
ATOM 735 C CA . GLY A 1 100 ? 3.761 0.055 16.346 1.00 86.88 100 GLY A CA 1
ATOM 736 C C . GLY A 1 100 ? 4.006 0.889 15.093 1.00 86.88 100 GLY A C 1
ATOM 737 O O . GLY A 1 100 ? 3.169 1.673 14.635 1.00 86.88 100 GLY A O 1
ATOM 738 N N . SER A 1 101 ? 5.205 0.738 14.542 1.00 84.25 101 SER A N 1
ATOM 739 C CA . SER A 1 101 ? 5.651 1.518 13.396 1.00 84.25 101 SER A CA 1
ATOM 740 C C . SER A 1 101 ? 5.921 0.620 12.207 1.00 84.25 101 SER A C 1
ATOM 742 O O . SER A 1 101 ? 6.785 -0.250 12.247 1.00 84.25 101 SER A O 1
ATOM 744 N N . ILE A 1 102 ? 5.262 0.918 11.088 1.00 78.31 102 ILE A N 1
ATOM 745 C CA . ILE A 1 102 ? 5.603 0.286 9.812 1.00 78.31 102 ILE A CA 1
ATOM 746 C C . ILE A 1 102 ? 7.063 0.541 9.412 1.00 78.31 102 ILE A C 1
ATOM 748 O O . ILE A 1 102 ? 7.651 -0.266 8.703 1.00 78.31 102 ILE A O 1
ATOM 752 N N . ALA A 1 103 ? 7.671 1.640 9.873 1.00 80.81 103 ALA A N 1
ATOM 753 C CA . ALA A 1 103 ? 9.045 1.978 9.511 1.00 80.81 103 ALA A CA 1
ATOM 754 C C . ALA A 1 103 ? 10.069 0.952 10.023 1.00 80.81 103 ALA A C 1
ATOM 756 O O . ALA A 1 103 ? 11.157 0.861 9.462 1.00 80.81 103 ALA A O 1
ATOM 757 N N . THR A 1 104 ? 9.729 0.195 11.070 1.00 82.19 104 THR A N 1
ATOM 758 C CA . THR A 1 104 ? 10.590 -0.848 11.639 1.00 82.19 104 THR A CA 1
ATOM 759 C C . THR A 1 104 ? 10.003 -2.252 11.513 1.00 82.19 104 THR A C 1
ATOM 761 O O . THR A 1 104 ? 10.643 -3.208 11.950 1.00 82.19 104 THR A O 1
ATOM 764 N N . ALA A 1 105 ? 8.828 -2.401 10.896 1.00 81.81 105 ALA A N 1
ATOM 765 C CA . ALA A 1 105 ? 8.213 -3.703 10.667 1.00 81.81 105 ALA A CA 1
ATOM 766 C C . ALA A 1 105 ? 9.112 -4.599 9.799 1.00 81.81 105 ALA A C 1
ATOM 768 O O . ALA A 1 105 ? 9.765 -4.120 8.869 1.00 81.81 105 ALA A O 1
ATOM 769 N N . HIS A 1 106 ? 9.134 -5.901 10.097 1.00 81.75 106 HIS A N 1
ATOM 770 C CA . HIS A 1 106 ? 9.998 -6.897 9.451 1.00 81.75 106 HIS A CA 1
ATOM 771 C C . HIS A 1 106 ? 11.505 -6.618 9.589 1.00 81.75 106 HIS A C 1
ATOM 773 O O . HIS A 1 106 ? 12.303 -7.055 8.758 1.00 81.75 106 HIS A O 1
ATOM 779 N N . SER A 1 107 ? 11.911 -5.906 10.642 1.00 87.50 107 SER A N 1
ATOM 780 C CA . SER A 1 107 ? 13.318 -5.649 10.957 1.00 87.50 107 SER A CA 1
ATOM 781 C C . SER A 1 107 ? 13.683 -6.161 12.350 1.00 87.50 107 SER A C 1
ATOM 783 O O . SER A 1 107 ? 12.821 -6.397 13.191 1.00 87.50 107 SER A O 1
ATOM 785 N N . ALA A 1 108 ? 14.983 -6.258 12.637 1.00 87.81 108 ALA A N 1
ATOM 786 C CA . ALA A 1 108 ? 15.469 -6.555 13.987 1.00 87.81 108 ALA A CA 1
ATOM 787 C C . ALA A 1 108 ? 15.108 -5.465 15.023 1.00 87.81 108 ALA A C 1
ATOM 789 O O . ALA A 1 108 ? 15.264 -5.680 16.221 1.00 87.81 108 ALA A O 1
ATOM 790 N N . HIS A 1 109 ? 14.641 -4.299 14.564 1.00 89.69 109 HIS A N 1
ATOM 791 C CA . HIS A 1 109 ? 14.227 -3.165 15.390 1.00 89.69 109 HIS A CA 1
ATOM 792 C C . HIS A 1 109 ? 12.704 -3.016 15.459 1.00 89.69 109 HIS A C 1
ATOM 794 O O . HIS A 1 109 ? 12.202 -1.954 15.833 1.00 89.69 109 HIS A O 1
ATOM 800 N N . GLU A 1 110 ? 11.957 -4.050 15.069 1.00 89.56 110 GLU A N 1
ATOM 801 C CA . GLU A 1 110 ? 10.517 -4.081 15.268 1.00 89.56 110 GLU A CA 1
ATOM 802 C C . GLU A 1 110 ? 10.214 -4.045 16.769 1.00 89.56 110 GLU A C 1
ATOM 804 O O . GLU A 1 110 ? 10.570 -4.951 17.524 1.00 89.56 110 GLU A O 1
ATOM 809 N N . ILE A 1 111 ? 9.597 -2.949 17.208 1.00 91.50 111 ILE A N 1
ATOM 810 C CA . ILE A 1 111 ? 9.254 -2.708 18.604 1.00 91.50 111 ILE A CA 1
ATOM 811 C C . ILE A 1 111 ? 7.860 -2.102 18.691 1.00 91.50 111 ILE A C 1
ATOM 813 O O . ILE A 1 111 ? 7.424 -1.349 17.819 1.00 91.50 111 ILE A O 1
ATOM 817 N N . VAL A 1 112 ? 7.192 -2.402 19.795 1.00 91.75 112 VAL A N 1
ATOM 818 C CA . VAL A 1 112 ? 5.951 -1.760 20.214 1.00 91.75 112 VAL A CA 1
ATOM 819 C C . VAL A 1 112 ? 6.071 -1.442 21.699 1.00 91.75 112 VAL A C 1
ATOM 821 O O . VAL A 1 112 ? 6.577 -2.256 22.478 1.00 91.75 112 VAL A O 1
ATOM 824 N N . SER A 1 113 ? 5.654 -0.245 22.106 1.00 94.06 113 SER A N 1
ATOM 825 C CA . SER A 1 113 ? 5.658 0.111 23.521 1.00 94.06 113 SER A CA 1
ATOM 826 C C . SER A 1 113 ? 4.571 -0.661 24.266 1.00 94.06 113 SER A C 1
ATOM 828 O O . SER A 1 113 ? 3.438 -0.781 23.802 1.00 94.06 113 SER A O 1
ATOM 830 N N . LYS A 1 114 ? 4.881 -1.119 25.485 1.00 95.38 114 LYS A N 1
ATOM 831 C CA . LYS A 1 114 ? 3.872 -1.709 26.379 1.00 95.38 114 LYS A CA 1
ATOM 832 C C . LYS A 1 114 ? 2.713 -0.744 26.635 1.00 95.38 114 LYS A C 1
ATOM 834 O O . LYS A 1 114 ? 1.575 -1.188 26.732 1.00 95.38 114 LYS A O 1
ATOM 839 N N . GLN A 1 115 ? 3.002 0.556 26.724 1.00 96.06 115 GLN A N 1
ATOM 840 C CA . GLN A 1 115 ? 1.973 1.569 26.935 1.00 96.06 115 GLN A CA 1
ATOM 841 C C . GLN A 1 115 ? 1.049 1.675 25.719 1.00 96.06 115 GLN A C 1
ATOM 843 O O . GLN A 1 115 ? -0.160 1.599 25.886 1.00 96.06 115 GLN A O 1
ATOM 848 N N . GLU A 1 116 ? 1.605 1.719 24.502 1.00 94.44 116 GLU A N 1
ATOM 849 C CA . GLU A 1 116 ? 0.807 1.739 23.266 1.00 94.44 116 GLU A CA 1
ATOM 850 C C . GLU A 1 116 ? -0.120 0.521 23.180 1.00 94.44 116 GLU A C 1
ATOM 852 O O . GLU A 1 116 ? -1.279 0.646 22.794 1.00 94.44 116 GLU A O 1
ATOM 857 N N . MET A 1 117 ? 0.354 -0.661 23.586 1.00 95.44 117 MET A N 1
ATOM 858 C CA . MET A 1 117 ? -0.489 -1.858 23.626 1.00 95.44 117 MET A CA 1
ATOM 859 C C . MET A 1 117 ? -1.650 -1.722 24.620 1.00 95.44 117 MET A C 1
ATOM 861 O O . MET A 1 117 ? -2.773 -2.110 24.297 1.00 95.44 117 MET A O 1
ATOM 865 N N . ILE A 1 118 ? -1.396 -1.186 25.819 1.00 97.31 118 ILE A N 1
ATOM 866 C CA . ILE A 1 118 ? -2.431 -0.972 26.842 1.00 97.31 118 ILE A CA 1
ATOM 867 C C . ILE A 1 118 ? -3.465 0.046 26.348 1.00 97.31 118 ILE A C 1
ATOM 869 O O . ILE A 1 118 ? -4.666 -0.221 26.427 1.00 97.31 118 ILE A O 1
ATOM 873 N N . ASP A 1 119 ? -3.006 1.162 25.785 1.00 96.25 119 ASP A N 1
ATOM 874 C CA . ASP A 1 119 ? -3.867 2.220 25.253 1.00 96.25 119 ASP A CA 1
ATOM 875 C C . ASP A 1 119 ? -4.730 1.690 24.101 1.00 96.25 119 ASP A C 1
ATOM 877 O O . ASP A 1 119 ? -5.942 1.901 24.072 1.00 96.25 119 ASP A O 1
ATOM 881 N N . MET A 1 120 ? -4.144 0.890 23.204 1.00 95.62 120 MET A N 1
ATOM 882 C CA . MET A 1 120 ? -4.869 0.271 22.093 1.00 95.62 120 MET A CA 1
ATOM 883 C C . MET A 1 120 ? -5.960 -0.693 22.570 1.00 95.62 120 MET A C 1
ATOM 885 O O . MET A 1 120 ? -7.045 -0.728 21.992 1.00 95.62 120 MET A O 1
ATOM 889 N N . VAL A 1 121 ? -5.722 -1.457 23.642 1.00 96.88 121 VAL A N 1
ATOM 890 C CA . VAL A 1 121 ? -6.774 -2.280 24.266 1.00 96.88 121 VAL A CA 1
ATOM 891 C C . VAL A 1 121 ? -7.898 -1.401 24.820 1.00 96.88 121 VAL A C 1
ATOM 893 O O . VAL A 1 121 ? -9.068 -1.767 24.698 1.00 96.88 121 VAL A O 1
ATOM 896 N N . GLY A 1 122 ? -7.566 -0.243 25.398 1.00 97.50 122 GLY A N 1
ATOM 897 C CA . GLY A 1 122 ? -8.538 0.778 25.793 1.00 97.50 122 GLY A CA 1
ATOM 898 C C . GLY A 1 122 ? -9.398 1.229 24.613 1.00 97.50 122 GLY A C 1
ATOM 899 O O . GLY A 1 122 ? -10.622 1.112 24.665 1.00 97.50 122 GLY A O 1
ATOM 900 N N . HIS A 1 123 ? -8.766 1.610 23.504 1.00 96.44 123 HIS A N 1
ATOM 901 C CA . HIS A 1 123 ? -9.471 2.008 22.287 1.00 96.44 123 HIS A CA 1
ATOM 902 C C . HIS A 1 123 ? -10.335 0.887 21.702 1.00 96.44 123 HIS A C 1
ATOM 904 O O . HIS A 1 123 ? -11.455 1.142 21.275 1.00 96.44 123 HIS A O 1
ATOM 910 N N . TYR A 1 124 ? -9.904 -0.376 21.731 1.00 96.69 124 TYR A N 1
ATOM 911 C CA . TYR A 1 124 ? -10.775 -1.480 21.310 1.00 96.69 124 TYR A CA 1
ATOM 912 C C . TYR A 1 124 ? -12.035 -1.605 22.179 1.00 96.69 124 TYR A C 1
ATOM 914 O O . TYR A 1 124 ? -13.110 -1.905 21.655 1.00 96.69 124 TYR A O 1
ATOM 922 N N . LYS A 1 125 ? -11.942 -1.350 23.490 1.00 97.50 125 LYS A N 1
ATOM 923 C CA . LYS A 1 125 ? -13.121 -1.335 24.373 1.00 97.50 125 LYS A CA 1
ATOM 924 C C . LYS A 1 125 ? -14.045 -0.166 24.043 1.00 97.50 125 LYS A C 1
ATOM 926 O O . LYS A 1 125 ? -15.245 -0.386 23.892 1.00 97.50 125 LYS A O 1
ATOM 931 N N . GLU A 1 126 ? -13.486 1.033 23.886 1.00 96.94 126 GLU A N 1
ATOM 932 C CA . GLU A 1 126 ? -14.227 2.233 23.472 1.00 96.94 126 GLU A CA 1
ATOM 933 C C . GLU A 1 126 ? -14.940 2.015 22.139 1.00 96.94 126 GLU A C 1
ATOM 935 O O . GLU A 1 126 ? -16.111 2.358 22.008 1.00 96.94 126 GLU A O 1
ATOM 940 N N . PHE A 1 127 ? -14.262 1.387 21.177 1.00 95.94 127 PHE A N 1
ATOM 941 C CA . PHE A 1 127 ? -14.822 1.039 19.879 1.00 95.94 127 PHE A CA 1
ATOM 942 C C . PHE A 1 127 ? -16.062 0.169 20.027 1.00 95.94 127 PHE A C 1
ATOM 944 O O . PHE A 1 127 ? -17.141 0.543 19.581 1.00 95.94 127 PHE A O 1
ATOM 951 N N . VAL A 1 128 ? -15.921 -0.986 20.683 1.00 96.12 128 VAL A N 1
ATOM 952 C CA . VAL A 1 128 ? -17.016 -1.951 20.823 1.00 96.12 128 VAL A CA 1
ATOM 953 C C . VAL A 1 128 ? -18.194 -1.324 21.565 1.00 96.12 128 VAL A C 1
ATOM 955 O O . VAL A 1 128 ? -19.328 -1.421 21.102 1.00 96.12 128 VAL A O 1
ATOM 958 N N . GLN A 1 129 ? -17.938 -0.638 22.681 1.00 97.62 129 GLN A N 1
ATOM 959 C CA . GLN A 1 129 ? -18.985 0.047 23.441 1.00 97.62 129 GLN A CA 1
ATOM 960 C C . GLN A 1 129 ? -19.645 1.160 22.625 1.00 97.62 129 GLN A C 1
ATOM 962 O O . GLN A 1 129 ? -20.866 1.291 22.639 1.00 97.62 129 GLN A O 1
ATOM 967 N N . GLY A 1 130 ? -18.856 1.941 21.892 1.00 96.44 130 GLY A N 1
ATOM 968 C CA . GLY A 1 130 ? -19.351 3.045 21.087 1.00 96.44 130 GLY A CA 1
ATOM 969 C C . GLY A 1 130 ? -20.203 2.591 19.908 1.00 96.44 130 GLY A C 1
ATOM 970 O O . GLY A 1 130 ? -21.234 3.202 19.641 1.00 96.44 130 GLY A O 1
ATOM 971 N N . ILE A 1 131 ? -19.835 1.487 19.251 1.00 94.88 131 ILE A N 1
ATOM 972 C CA . ILE A 1 131 ? -20.668 0.859 18.218 1.00 94.88 131 ILE A CA 1
ATOM 973 C C . ILE A 1 131 ? -21.981 0.345 18.826 1.00 94.88 131 ILE A C 1
ATOM 975 O O . ILE A 1 131 ? -23.049 0.629 18.289 1.00 94.88 131 ILE A O 1
ATOM 979 N N . LEU A 1 132 ? -21.926 -0.377 19.954 1.00 96.44 132 LEU A N 1
ATOM 980 C CA . LEU A 1 132 ? -23.121 -0.935 20.607 1.00 96.44 132 LEU A CA 1
ATOM 981 C C . LEU A 1 132 ? -24.093 0.147 21.095 1.00 96.44 132 LEU A C 1
ATOM 983 O O . LEU A 1 132 ? -25.306 -0.031 21.011 1.00 96.44 132 LEU A O 1
ATOM 987 N N . ASN A 1 133 ? -23.562 1.271 21.573 1.00 96.25 133 ASN A N 1
ATOM 988 C CA . ASN A 1 133 ? -24.348 2.396 22.076 1.00 96.25 133 ASN A CA 1
ATOM 989 C C . ASN A 1 133 ? -24.720 3.410 20.979 1.00 96.25 133 ASN A C 1
ATOM 991 O O . ASN A 1 133 ? -25.401 4.392 21.266 1.00 96.25 133 ASN A O 1
ATOM 995 N N . GLY A 1 134 ? -24.251 3.212 19.742 1.00 93.19 134 GLY A N 1
ATOM 996 C CA . GLY A 1 134 ? -24.479 4.123 18.618 1.00 93.19 134 GLY A CA 1
ATOM 997 C C . GLY A 1 134 ? -23.753 5.471 18.715 1.00 93.19 134 GLY A C 1
ATOM 998 O O . GLY A 1 134 ? -24.097 6.395 17.983 1.00 93.19 134 GLY A O 1
ATOM 999 N N . THR A 1 135 ? -22.765 5.615 19.603 1.00 95.38 135 THR A N 1
ATOM 1000 C CA . THR A 1 135 ? -21.986 6.857 19.764 1.00 95.38 135 THR A CA 1
ATOM 1001 C C . THR A 1 135 ? -20.798 6.944 18.810 1.00 95.38 135 THR A C 1
ATOM 1003 O O . THR A 1 135 ? -20.330 8.043 18.520 1.00 95.38 135 THR A O 1
ATOM 1006 N N . LEU A 1 136 ? -20.325 5.808 18.292 1.00 94.12 136 LEU A N 1
ATOM 1007 C CA . LEU A 1 136 ? -19.349 5.748 17.208 1.00 94.12 136 LEU A CA 1
ATOM 1008 C C . LEU A 1 136 ? -20.035 5.197 15.961 1.00 94.12 136 LEU A C 1
ATOM 1010 O O . LEU A 1 136 ? -20.627 4.121 15.992 1.00 94.12 136 LEU A O 1
ATOM 1014 N N . VAL A 1 137 ? -19.949 5.937 14.857 1.00 92.75 137 VAL A N 1
ATOM 1015 C CA . VAL A 1 137 ? -20.597 5.572 13.592 1.00 92.75 137 VAL A CA 1
ATOM 1016 C C . VAL A 1 137 ? -19.547 5.543 12.484 1.00 92.75 137 VAL A C 1
ATOM 1018 O O . VAL A 1 137 ? -18.998 6.593 12.141 1.00 92.75 137 VAL A O 1
ATOM 1021 N N . PRO A 1 138 ? -19.239 4.361 11.918 1.00 90.19 138 PRO A N 1
ATOM 1022 C CA . PRO A 1 138 ? -18.342 4.265 10.779 1.00 90.19 138 PRO A CA 1
ATOM 1023 C C . PRO A 1 138 ? -18.944 4.923 9.538 1.00 90.19 138 PRO A C 1
ATOM 1025 O O . PRO A 1 138 ? -20.057 4.606 9.118 1.00 90.19 138 PRO A O 1
ATOM 1028 N N . ILE A 1 139 ? -18.168 5.799 8.916 1.00 88.00 139 ILE A N 1
ATOM 1029 C CA . ILE A 1 139 ? -18.441 6.375 7.608 1.00 88.00 139 ILE A CA 1
ATOM 1030 C C . ILE A 1 139 ? -17.828 5.456 6.560 1.00 88.00 139 ILE A C 1
ATOM 1032 O O . ILE A 1 139 ? -16.624 5.185 6.581 1.00 88.00 139 ILE A O 1
ATOM 1036 N N . ARG A 1 140 ? -18.677 4.979 5.646 1.00 82.88 140 ARG A N 1
ATOM 1037 C CA . ARG A 1 140 ? -18.261 4.100 4.559 1.00 82.88 140 ARG A CA 1
ATOM 1038 C C . ARG A 1 140 ? -17.526 4.889 3.483 1.00 82.88 140 ARG A C 1
ATOM 1040 O O . ARG A 1 140 ? -18.127 5.747 2.840 1.00 82.88 140 ARG A O 1
ATOM 1047 N N . ASN A 1 141 ? -16.258 4.569 3.257 1.00 72.50 141 ASN A N 1
ATOM 1048 C CA . ASN A 1 141 ? -15.515 5.088 2.117 1.00 72.50 141 ASN A CA 1
ATOM 1049 C C . ASN A 1 141 ? -15.636 4.077 0.974 1.00 72.50 141 ASN A C 1
ATOM 1051 O O . ASN A 1 141 ? -15.308 2.904 1.130 1.00 72.50 141 ASN A O 1
ATOM 1055 N N . GLY A 1 142 ? -16.169 4.519 -0.169 1.00 60.50 142 GLY A N 1
ATOM 1056 C CA . GLY A 1 142 ? -16.434 3.647 -1.314 1.00 60.50 142 GLY A CA 1
ATOM 1057 C C . GLY A 1 142 ? -15.214 2.812 -1.719 1.00 60.50 142 GLY A C 1
ATOM 1058 O O . GLY A 1 142 ? -14.078 3.285 -1.705 1.00 60.50 142 GLY A O 1
ATOM 1059 N N . THR A 1 143 ? -15.448 1.557 -2.091 1.00 54.19 143 THR A N 1
ATOM 1060 C CA . THR A 1 143 ? -14.394 0.650 -2.548 1.00 54.19 143 THR A CA 1
ATOM 1061 C C . THR A 1 143 ? -14.127 0.840 -4.037 1.00 54.19 143 THR A C 1
ATOM 1063 O O . THR A 1 143 ? -15.047 0.742 -4.847 1.00 54.19 143 THR A O 1
ATOM 1066 N N . PHE A 1 144 ? -12.861 1.005 -4.423 1.00 50.62 144 PHE A N 1
ATOM 1067 C CA . PHE A 1 144 ? -12.437 0.618 -5.770 1.00 50.62 144 PHE A CA 1
ATOM 1068 C C . PHE A 1 144 ? -12.567 -0.911 -5.907 1.00 50.62 144 PHE A C 1
ATOM 1070 O O . PHE A 1 144 ? -12.408 -1.608 -4.898 1.00 50.62 144 PHE A O 1
ATOM 1077 N N . PRO A 1 145 ? -12.815 -1.468 -7.110 1.00 55.72 145 PRO A N 1
ATOM 1078 C CA . PRO A 1 145 ? -12.633 -2.902 -7.323 1.00 55.72 145 PRO A CA 1
ATOM 1079 C C . PRO A 1 145 ? -11.235 -3.293 -6.826 1.00 55.72 145 PRO A C 1
ATOM 1081 O O . PRO A 1 145 ? -10.245 -2.635 -7.160 1.00 55.72 145 PRO A O 1
ATOM 1084 N N . SER A 1 146 ? -11.167 -4.294 -5.944 1.00 53.84 146 SER A N 1
ATOM 1085 C CA . SER A 1 146 ? -9.988 -4.562 -5.103 1.00 53.84 146 SER A CA 1
ATOM 1086 C C . SER A 1 146 ? -8.731 -4.914 -5.893 1.00 53.84 146 SER A C 1
ATOM 1088 O O . SER A 1 146 ? -7.604 -4.709 -5.439 1.00 53.84 146 SER A O 1
ATOM 1090 N N . SER A 1 147 ? -8.928 -5.413 -7.104 1.00 54.50 147 SER A N 1
ATOM 1091 C CA . SER A 1 147 ? -7.874 -5.798 -8.017 1.00 54.50 147 SER A CA 1
ATOM 1092 C C . SER A 1 147 ? -8.275 -5.476 -9.445 1.00 54.50 147 SER A C 1
ATOM 1094 O O . SER A 1 147 ? -9.455 -5.362 -9.782 1.00 54.50 147 SER A O 1
ATOM 1096 N N . TYR A 1 148 ? -7.257 -5.322 -10.277 1.00 58.47 148 TYR A N 1
ATOM 1097 C CA . TYR A 1 148 ? -7.401 -5.383 -11.717 1.00 58.47 148 TYR A CA 1
ATOM 1098 C C . TYR A 1 148 ? -6.716 -6.675 -12.185 1.00 58.47 148 TYR A C 1
ATOM 1100 O O . TYR A 1 148 ? -5.591 -6.945 -11.736 1.00 58.47 148 TYR A O 1
ATOM 1108 N N . PRO A 1 149 ? -7.375 -7.502 -13.017 1.00 55.19 149 PRO A N 1
ATOM 1109 C CA . PRO A 1 149 ? -6.846 -8.805 -13.390 1.00 55.19 149 PRO A CA 1
ATOM 1110 C C . PRO A 1 149 ? -5.479 -8.685 -14.074 1.00 55.19 149 PRO A C 1
ATOM 1112 O O . PRO A 1 149 ? -5.147 -7.687 -14.726 1.00 55.19 149 PRO A O 1
ATOM 1115 N N . LEU A 1 150 ? -4.667 -9.731 -13.914 1.00 45.41 150 LEU A N 1
ATOM 1116 C CA . LEU A 1 150 ? -3.583 -9.995 -14.851 1.00 45.41 150 LEU A CA 1
ATOM 1117 C C . LEU A 1 150 ? -4.239 -10.180 -16.217 1.00 45.41 150 LEU A C 1
ATOM 1119 O O . LEU A 1 150 ? -4.966 -11.149 -16.410 1.00 45.41 150 LEU A O 1
ATOM 1123 N N . GLU A 1 151 ? -4.025 -9.260 -17.151 1.00 49.25 151 GLU A N 1
ATOM 1124 C CA . GLU A 1 151 ? -4.372 -9.556 -18.536 1.00 49.25 151 GLU A CA 1
ATOM 1125 C C . GLU A 1 151 ? -3.397 -10.640 -18.971 1.00 49.25 151 GLU A C 1
ATOM 1127 O O . GLU A 1 151 ? -2.180 -10.432 -19.006 1.00 49.25 151 GLU A O 1
ATOM 1132 N N . THR A 1 152 ? -3.921 -11.829 -19.236 1.00 36.88 152 THR A N 1
ATOM 1133 C CA . THR A 1 152 ? -3.164 -12.905 -19.860 1.00 36.88 152 THR A CA 1
ATOM 1134 C C . THR A 1 152 ? -2.957 -12.539 -21.321 1.00 36.88 152 THR A C 1
ATOM 1136 O O . THR A 1 152 ? -3.682 -13.010 -22.188 1.00 36.88 152 THR A O 1
ATOM 1139 N N . ASN A 1 153 ? -1.987 -11.675 -21.604 1.00 39.91 153 ASN A N 1
ATOM 1140 C CA . ASN A 1 153 ? -1.460 -11.531 -22.953 1.00 39.91 153 ASN A CA 1
ATOM 1141 C C . ASN A 1 153 ? 0.065 -11.563 -22.934 1.00 39.91 153 ASN A C 1
ATOM 1143 O O . ASN A 1 153 ? 0.755 -10.552 -22.922 1.00 39.91 153 ASN A O 1
ATOM 1147 N N . THR A 1 154 ? 0.585 -12.788 -22.943 1.00 39.50 154 THR A N 1
ATOM 1148 C CA . THR A 1 154 ? 1.955 -13.132 -23.344 1.00 39.50 154 THR A CA 1
ATOM 1149 C C . THR A 1 154 ? 2.095 -13.279 -24.867 1.00 39.50 154 THR A C 1
ATOM 1151 O O . THR A 1 154 ? 3.031 -13.916 -25.342 1.00 39.50 154 THR A O 1
ATOM 1154 N N . GLY A 1 155 ? 1.187 -12.697 -25.654 1.00 41.41 155 GLY A N 1
ATOM 1155 C CA . GLY A 1 155 ? 1.245 -12.690 -27.113 1.00 41.41 155 GLY A CA 1
ATOM 1156 C C . GLY A 1 155 ? 1.209 -11.265 -27.647 1.00 41.41 155 GLY A C 1
ATOM 1157 O O . GLY A 1 155 ? 0.400 -10.465 -27.193 1.00 41.41 155 GLY A O 1
ATOM 1158 N N . ASN A 1 156 ? 2.106 -10.968 -28.588 1.00 50.72 156 ASN A N 1
ATOM 1159 C CA . ASN A 1 156 ? 2.207 -9.723 -29.352 1.00 50.72 156 ASN A CA 1
ATOM 1160 C C . ASN A 1 156 ? 0.835 -9.119 -29.687 1.00 50.72 156 ASN A C 1
ATOM 1162 O O . ASN A 1 156 ? 0.141 -9.659 -30.544 1.00 50.72 156 ASN A O 1
ATOM 1166 N N . LEU A 1 157 ? 0.483 -7.984 -29.084 1.00 44.88 157 LEU A N 1
ATOM 1167 C CA . LEU A 1 157 ? -0.666 -7.195 -29.521 1.00 44.88 157 LEU A CA 1
ATOM 1168 C C . LEU A 1 157 ? -0.233 -5.771 -29.839 1.00 44.88 157 LEU A C 1
ATOM 1170 O O . LEU A 1 157 ? 0.484 -5.115 -29.085 1.00 44.88 157 LEU A O 1
ATOM 1174 N N . THR A 1 158 ? -0.678 -5.309 -30.997 1.00 53.88 158 THR A N 1
ATOM 1175 C CA . THR A 1 158 ? -0.513 -3.936 -31.461 1.00 53.88 158 THR A CA 1
ATOM 1176 C C . THR A 1 158 ? -1.493 -3.011 -30.731 1.00 53.88 158 THR A C 1
ATOM 1178 O O . THR A 1 158 ? -2.535 -3.447 -30.238 1.00 53.88 158 THR A O 1
ATOM 1181 N N . LYS A 1 159 ? -1.208 -1.699 -30.698 1.00 51.34 159 LYS A N 1
ATOM 1182 C CA . LYS A 1 159 ? -2.039 -0.667 -30.030 1.00 51.34 159 LYS A CA 1
ATOM 1183 C C . LYS A 1 159 ? -3.542 -0.732 -30.359 1.00 51.34 159 LYS A C 1
ATOM 1185 O O . LYS A 1 159 ? -4.364 -0.266 -29.576 1.00 51.34 159 LYS A O 1
ATOM 1190 N N . ARG A 1 160 ? -3.912 -1.307 -31.509 1.00 46.16 160 ARG A N 1
ATOM 1191 C CA . ARG A 1 160 ? -5.300 -1.439 -31.972 1.00 46.16 160 ARG A CA 1
ATOM 1192 C C . ARG A 1 160 ? -6.068 -2.554 -31.255 1.00 46.16 160 ARG A C 1
ATOM 1194 O O . ARG A 1 160 ? -7.268 -2.423 -31.051 1.00 46.16 160 ARG A O 1
ATOM 1201 N N . GLU A 1 161 ? -5.381 -3.613 -30.844 1.00 49.53 161 GLU A N 1
ATOM 1202 C CA . GLU A 1 161 ? -5.983 -4.776 -30.180 1.00 49.53 161 GLU A CA 1
ATOM 1203 C C . GLU A 1 161 ? -6.174 -4.527 -28.676 1.00 49.53 161 GLU A C 1
ATOM 1205 O O . GLU A 1 161 ? -7.165 -4.967 -28.096 1.00 49.53 161 GLU A O 1
ATOM 1210 N N . ILE A 1 162 ? -5.297 -3.716 -28.074 1.00 50.97 162 ILE A N 1
ATOM 1211 C CA . ILE A 1 162 ? -5.427 -3.228 -26.691 1.00 50.97 162 ILE A CA 1
ATOM 1212 C C . ILE A 1 162 ? -6.649 -2.304 -26.555 1.00 50.97 162 ILE A C 1
ATOM 1214 O O . ILE A 1 162 ? -7.443 -2.449 -25.629 1.00 50.97 162 ILE A O 1
ATOM 1218 N N . ALA A 1 163 ? -6.861 -1.398 -27.517 1.00 50.78 163 ALA A N 1
ATOM 1219 C CA . ALA A 1 163 ? -8.020 -0.502 -27.517 1.00 50.78 163 ALA A CA 1
ATOM 1220 C C . ALA A 1 163 ? -9.361 -1.245 -27.697 1.00 50.78 163 ALA A C 1
ATOM 1222 O O . ALA A 1 163 ? -10.372 -0.826 -27.135 1.00 50.78 163 ALA A O 1
ATOM 1223 N N . GLN A 1 164 ? -9.368 -2.352 -28.449 1.00 46.53 164 GLN A N 1
ATOM 1224 C CA . GLN A 1 164 ? -10.550 -3.196 -28.647 1.00 46.53 164 GLN A CA 1
ATOM 1225 C C . GLN A 1 164 ? -10.909 -3.974 -27.366 1.00 46.53 164 GLN A C 1
ATOM 1227 O O . GLN A 1 164 ? -12.075 -4.005 -26.977 1.00 46.53 164 GLN A O 1
ATOM 1232 N N . GLN A 1 165 ? -9.911 -4.517 -26.659 1.00 46.75 165 GLN A N 1
ATOM 1233 C CA . GLN A 1 165 ? -10.120 -5.219 -25.384 1.00 46.75 165 GLN A CA 1
ATOM 1234 C C . GLN A 1 165 ? -10.593 -4.271 -24.268 1.00 46.75 165 GLN A C 1
ATOM 1236 O O . GLN A 1 165 ? -11.514 -4.608 -23.521 1.00 46.75 165 GLN A O 1
ATOM 1241 N N . ASP A 1 166 ? -10.045 -3.051 -24.199 1.00 45.78 166 ASP A N 1
ATOM 1242 C CA . ASP A 1 166 ? -10.494 -2.019 -23.251 1.00 45.78 166 ASP A CA 1
ATOM 1243 C C . ASP A 1 166 ? -11.928 -1.523 -23.552 1.00 45.78 166 ASP A C 1
ATOM 1245 O O . ASP A 1 166 ? -12.650 -1.120 -22.635 1.00 45.78 166 ASP A O 1
ATOM 1249 N N . PHE A 1 167 ? -12.371 -1.557 -24.815 1.00 47.62 167 PHE A N 1
ATOM 1250 C CA . PHE A 1 167 ? -13.749 -1.233 -25.207 1.00 47.62 167 PHE A CA 1
ATOM 1251 C C . PHE A 1 167 ? -14.737 -2.343 -24.807 1.00 47.62 167 PHE A C 1
ATOM 1253 O O . PHE A 1 167 ? -15.794 -2.054 -24.242 1.00 47.62 167 PHE A O 1
ATOM 1260 N N . GLU A 1 168 ? -14.375 -3.609 -25.018 1.00 41.25 168 GLU A N 1
ATOM 1261 C CA . GLU A 1 168 ? -15.203 -4.772 -24.667 1.00 41.25 168 GLU A CA 1
ATOM 1262 C C . GLU A 1 168 ? -15.334 -4.949 -23.145 1.00 41.25 168 GLU A C 1
ATOM 1264 O O . GLU A 1 168 ? -16.437 -5.162 -22.635 1.00 41.25 168 GLU A O 1
ATOM 1269 N N . ALA A 1 169 ? -14.256 -4.734 -22.385 1.00 43.28 169 ALA A N 1
ATOM 1270 C CA . ALA A 1 169 ? -14.293 -4.773 -20.921 1.00 43.28 169 ALA A CA 1
ATOM 1271 C C . ALA A 1 169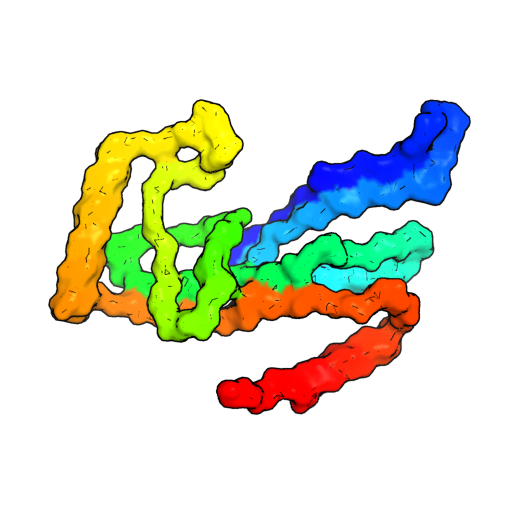 ? -15.207 -3.686 -20.312 1.00 43.28 169 ALA A C 1
ATOM 1273 O O . ALA A 1 169 ? -15.839 -3.910 -19.278 1.00 43.28 169 ALA A O 1
ATOM 1274 N N . ARG A 1 170 ? -15.325 -2.519 -20.965 1.00 50.47 170 ARG A N 1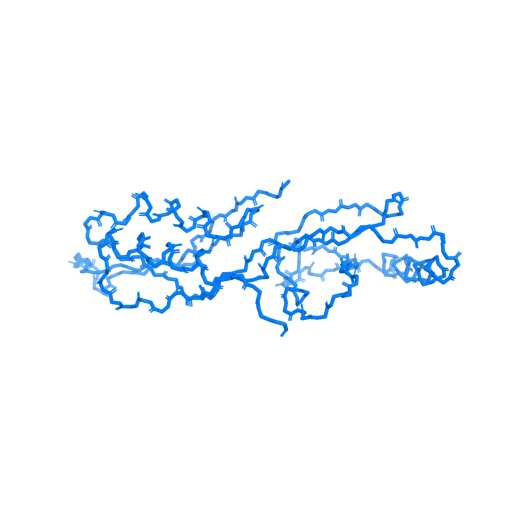
ATOM 1275 C CA . ARG A 1 170 ? -16.242 -1.436 -20.557 1.00 50.47 170 ARG A CA 1
ATOM 1276 C C . ARG A 1 170 ? -17.696 -1.694 -20.960 1.00 50.47 170 ARG A C 1
ATOM 1278 O O . ARG A 1 170 ? -18.589 -1.216 -20.270 1.00 50.47 170 ARG A O 1
ATOM 1285 N N . GLN A 1 171 ? -17.937 -2.428 -22.049 1.00 38.38 171 GLN A N 1
ATOM 1286 C CA . GLN A 1 171 ? -19.283 -2.779 -22.522 1.00 38.38 171 GLN A CA 1
ATOM 1287 C C . GLN A 1 171 ? -19.924 -3.926 -21.726 1.00 38.38 171 GLN A C 1
ATOM 1289 O O . GLN A 1 171 ? -21.130 -3.892 -21.497 1.00 38.38 171 GLN A O 1
ATOM 1294 N N . PHE A 1 172 ? -19.140 -4.913 -21.278 1.00 41.88 172 PHE A N 1
ATOM 1295 C CA . PHE A 1 172 ? -19.671 -6.144 -20.669 1.00 41.88 172 PHE A CA 1
ATOM 1296 C C . PHE A 1 172 ? -19.356 -6.315 -19.170 1.00 41.88 172 PHE A C 1
ATOM 1298 O O . PHE A 1 172 ? -19.838 -7.258 -18.550 1.00 41.88 172 PHE A O 1
ATOM 1305 N N . GLY A 1 173 ? -18.597 -5.400 -18.553 1.00 36.19 173 GLY A N 1
ATOM 1306 C CA . GLY A 1 173 ? -18.237 -5.434 -17.123 1.00 36.19 173 GLY A CA 1
ATOM 1307 C C . GLY A 1 173 ? -19.303 -4.907 -16.148 1.00 36.19 173 GLY A C 1
ATOM 1308 O O . GLY A 1 173 ? -19.017 -4.718 -14.965 1.00 36.19 173 GLY A O 1
ATOM 1309 N N . GLY A 1 174 ? -20.521 -4.632 -16.620 1.00 31.97 174 GLY A N 1
ATOM 1310 C CA . GLY A 1 174 ? -21.640 -4.228 -15.775 1.00 31.97 174 GLY A CA 1
ATOM 1311 C C . GLY A 1 174 ? -22.344 -5.434 -15.157 1.00 31.97 174 GLY A C 1
ATOM 1312 O O . GLY A 1 174 ? -23.065 -6.125 -15.858 1.00 31.97 174 GLY A O 1
ATOM 1313 N N . CYS A 1 175 ? -22.161 -5.621 -13.847 1.00 31.44 175 CYS A N 1
ATOM 1314 C CA . CYS A 1 175 ? -23.059 -6.320 -12.919 1.00 31.44 175 CYS A CA 1
ATOM 1315 C C . CYS A 1 175 ? -23.612 -7.694 -13.366 1.00 31.44 175 CYS A C 1
ATOM 1317 O O . CYS A 1 175 ? -24.584 -7.779 -14.113 1.00 31.44 175 CYS A O 1
ATOM 1319 N N . MET A 1 176 ? -23.108 -8.776 -12.767 1.00 24.36 176 MET A N 1
ATOM 1320 C CA . MET A 1 176 ? -23.939 -9.955 -12.513 1.00 24.36 176 MET A CA 1
ATOM 1321 C C . MET A 1 176 ? -23.859 -10.324 -11.027 1.00 24.36 176 MET A C 1
ATOM 1323 O O . MET A 1 176 ? -22.767 -10.392 -10.470 1.00 24.36 176 MET A O 1
ATOM 1327 N N . HIS A 1 177 ? -25.064 -10.438 -10.459 1.00 34.62 177 HIS A N 1
ATOM 1328 C CA . HIS A 1 177 ? -25.503 -10.603 -9.068 1.00 34.62 177 HIS A CA 1
ATOM 1329 C C . HIS A 1 177 ? -24.642 -11.483 -8.159 1.00 34.62 177 HIS A C 1
ATOM 1331 O O . HIS A 1 177 ? -24.246 -12.584 -8.599 1.00 34.62 177 HIS A O 1
#

Foldseek 3Di:
DDDKDKDWPDKDFDDDPPDDTPDIDIDMDIQDPAAPVVVVVVCCVVPVPPPPDDDFDPDWDFGDWDAWDWPPQDDDDDDSDDDCVLVDPDPDHGDDADFFDPVCPPHPPGDGDPVRVVVSVVSVVVVVVCVVVVVTDIDDDDGDNGTDDRPPDPDDDDPVVVVVVVVVCVVPVPDDD